Protein AF-A0A7D5GN56-F1 (afdb_monomer)

Mean predicted aligned error: 7.03 Å

Solvent-accessible surface area (backbone atoms only — not comparable to full-atom values): 4838 Å² total; per-residue (Å²): 91,47,34,39,41,39,30,26,45,92,86,42,79,78,44,76,50,79,46,74,52,60,82,77,44,66,59,73,44,74,63,88,76,86,64,80,52,62,32,40,38,40,40,40,34,67,100,53,63,68,52,74,47,81,41,79,47,69,70,96,63,65,43,29,42,38,40,36,42,49,90,88,50,77,46,82,41,84,36,88,102

pLDDT: mean 75.81, std 9.5, range [53.72, 89.19]

Secondary structure (DSSP, 8-state):
-EEEEEEEETTEEEEEEEEEPPTT-EEEEE----SS-EEEEEEEETTS-EEEEEEE--TTS-EEEEEEE-SS-EEEEEEE-

Radius of gyration: 12.4 Å; Cα contacts (8 Å, |Δi|>4): 176; chains: 1; bounding box: 29×23×31 Å

Organism: NCBI:txid2743090

Structure (mmCIF, N/CA/C/O backbone):
data_AF-A0A7D5GN56-F1
#
_entry.id   AF-A0A7D5GN56-F1
#
loop_
_atom_site.group_PDB
_atom_site.id
_atom_site.type_symbol
_atom_site.label_atom_id
_atom_site.label_alt_id
_atom_site.label_comp_id
_atom_site.label_asym_id
_atom_site.label_entity_id
_atom_site.label_seq_id
_atom_site.pdbx_PDB_ins_code
_atom_site.Cartn_x
_atom_site.Cartn_y
_atom_site.Cartn_z
_atom_site.occupancy
_atom_site.B_iso_or_equiv
_atom_site.auth_seq_id
_atom_site.auth_comp_id
_atom_site.auth_asym_id
_atom_site.auth_atom_id
_atom_site.pdbx_PDB_model_num
ATOM 1 N N . MET A 1 1 ? -13.485 3.506 6.422 1.00 73.81 1 MET A N 1
ATOM 2 C CA . MET A 1 1 ? -12.070 3.537 6.828 1.00 73.81 1 MET A CA 1
ATOM 3 C C . MET A 1 1 ? -11.308 4.048 5.622 1.00 73.81 1 MET A C 1
ATOM 5 O O . MET A 1 1 ? -11.428 3.452 4.555 1.00 73.81 1 MET A O 1
ATOM 9 N N . THR A 1 2 ? -10.677 5.213 5.743 1.00 81.88 2 THR A N 1
ATOM 10 C CA . THR A 1 2 ? -9.931 5.824 4.636 1.00 81.88 2 THR A CA 1
ATOM 11 C C . THR A 1 2 ? -8.502 5.308 4.669 1.00 81.88 2 THR A C 1
ATOM 13 O O . THR A 1 2 ? -7.863 5.347 5.718 1.00 81.88 2 THR A O 1
ATOM 16 N N . THR A 1 3 ? -8.010 4.821 3.538 1.00 80.88 3 THR A N 1
ATOM 17 C CA . THR A 1 3 ? -6.653 4.306 3.375 1.00 80.88 3 THR A CA 1
ATOM 18 C C . THR A 1 3 ? -5.924 5.143 2.342 1.00 80.88 3 THR A C 1
ATOM 20 O O . THR A 1 3 ? -6.437 5.363 1.243 1.00 80.88 3 THR A O 1
ATOM 23 N N . THR A 1 4 ? -4.708 5.550 2.679 1.00 84.88 4 THR A N 1
ATOM 24 C CA . THR A 1 4 ? -3.776 6.162 1.736 1.00 84.88 4 THR A CA 1
ATOM 25 C C . THR A 1 4 ? -2.671 5.169 1.433 1.00 84.88 4 THR A C 1
ATOM 27 O O . THR A 1 4 ? -2.076 4.602 2.348 1.00 84.88 4 THR A O 1
AT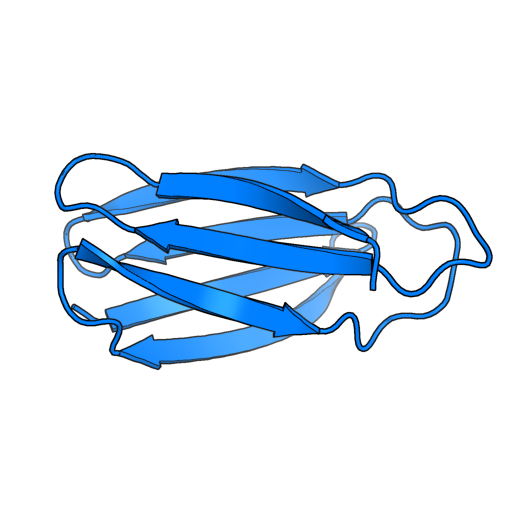OM 30 N N . VAL A 1 5 ? -2.412 4.958 0.148 1.00 81.94 5 VAL A N 1
ATOM 31 C CA . VAL A 1 5 ? -1.306 4.149 -0.348 1.00 81.94 5 VAL A CA 1
ATOM 32 C C . VAL A 1 5 ? -0.369 5.065 -1.108 1.00 81.94 5 VAL A C 1
ATOM 34 O O . VAL A 1 5 ? -0.733 5.625 -2.141 1.00 81.94 5 VAL A O 1
ATOM 37 N N . THR A 1 6 ? 0.843 5.204 -0.594 1.00 83.50 6 THR A N 1
ATOM 38 C CA . THR A 1 6 ? 1.913 5.973 -1.224 1.00 83.50 6 THR A CA 1
ATOM 39 C C . THR A 1 6 ? 3.000 5.010 -1.650 1.00 83.50 6 THR A C 1
ATOM 41 O O . THR A 1 6 ? 3.375 4.114 -0.896 1.00 83.50 6 THR A O 1
ATOM 44 N N . ARG A 1 7 ? 3.496 5.176 -2.870 1.00 78.81 7 ARG A N 1
ATOM 45 C CA . ARG A 1 7 ? 4.661 4.458 -3.364 1.00 78.81 7 ARG A CA 1
ATOM 46 C C . ARG A 1 7 ? 5.773 5.448 -3.655 1.00 78.81 7 ARG A C 1
ATOM 48 O O . ARG A 1 7 ? 5.571 6.370 -4.447 1.00 78.81 7 ARG A O 1
ATOM 55 N N . ASP A 1 8 ? 6.936 5.175 -3.087 1.00 81.56 8 ASP A N 1
ATOM 56 C CA . ASP A 1 8 ? 8.152 5.947 -3.289 1.00 81.56 8 ASP A CA 1
ATOM 57 C C . ASP A 1 8 ? 9.206 5.101 -4.021 1.00 81.56 8 ASP A C 1
ATOM 59 O O . ASP A 1 8 ? 9.335 3.903 -3.762 1.00 81.56 8 ASP A O 1
ATOM 63 N N . ALA A 1 9 ? 9.960 5.725 -4.925 1.00 78.12 9 ALA A N 1
ATOM 64 C CA . ALA A 1 9 ? 11.155 5.178 -5.560 1.00 78.12 9 ALA A CA 1
ATOM 65 C C . ALA A 1 9 ? 12.318 6.127 -5.255 1.00 78.12 9 ALA A C 1
ATOM 67 O O . ALA A 1 9 ? 12.238 7.318 -5.544 1.00 78.12 9 ALA A O 1
ATOM 68 N N . ASN A 1 10 ? 13.374 5.636 -4.600 1.00 75.88 10 ASN A N 1
ATOM 69 C CA . ASN A 1 10 ? 14.535 6.455 -4.218 1.00 75.88 10 ASN A CA 1
ATOM 70 C C . ASN A 1 10 ? 14.187 7.750 -3.439 1.00 75.88 10 ASN A C 1
ATOM 72 O O . ASN A 1 10 ? 14.884 8.758 -3.541 1.00 75.88 10 ASN A O 1
ATOM 76 N N . GLY A 1 11 ? 13.112 7.722 -2.643 1.00 76.94 11 GLY A N 1
ATOM 77 C CA . GLY A 1 11 ? 12.637 8.872 -1.863 1.00 76.94 11 GLY A CA 1
ATOM 78 C C . GLY A 1 11 ? 11.744 9.855 -2.628 1.00 76.94 11 GLY A C 1
ATOM 79 O O . GLY A 1 11 ? 11.341 10.863 -2.051 1.00 76.94 11 GLY A O 1
ATOM 80 N N . GLU A 1 12 ? 11.409 9.572 -3.889 1.00 79.25 12 GLU A N 1
ATOM 81 C CA . GLU A 1 12 ? 10.445 10.338 -4.679 1.00 79.25 12 GLU A CA 1
ATOM 82 C C . GLU A 1 12 ? 9.116 9.585 -4.793 1.00 79.25 12 GLU A C 1
ATOM 84 O O . GLU A 1 12 ? 9.081 8.407 -5.150 1.00 79.25 12 GLU A O 1
ATOM 89 N N . THR A 1 13 ? 8.004 10.267 -4.513 1.00 82.19 13 THR A N 1
ATOM 90 C CA . THR A 1 13 ? 6.672 9.678 -4.664 1.00 82.19 13 THR A CA 1
ATOM 91 C C . THR A 1 13 ? 6.320 9.518 -6.138 1.00 82.19 13 THR A C 1
ATOM 93 O O . THR A 1 13 ? 6.110 10.491 -6.858 1.00 82.19 13 THR A O 1
ATOM 96 N N . VAL A 1 14 ? 6.184 8.267 -6.563 1.00 77.69 14 VAL A N 1
ATOM 97 C CA . VAL A 1 14 ? 5.867 7.876 -7.945 1.00 77.69 14 VAL A CA 1
ATOM 98 C C . VAL A 1 14 ? 4.395 7.504 -8.129 1.00 77.69 14 VAL A C 1
ATOM 100 O O . VAL A 1 14 ? 3.885 7.495 -9.248 1.00 77.69 14 VAL A O 1
ATOM 103 N N . PHE A 1 15 ? 3.687 7.197 -7.038 1.00 79.62 15 PHE A N 1
ATOM 104 C CA . PHE A 1 15 ? 2.251 6.921 -7.045 1.00 79.62 15 PHE A CA 1
ATOM 105 C C . PHE A 1 15 ? 1.631 7.242 -5.682 1.00 79.62 15 PHE A C 1
ATOM 107 O O . PHE A 1 15 ? 2.190 6.899 -4.643 1.00 79.62 15 PHE A O 1
ATOM 114 N N . SER A 1 16 ? 0.450 7.855 -5.683 1.00 83.25 16 SER A N 1
ATOM 115 C CA . SER A 1 16 ? -0.358 8.052 -4.480 1.00 83.25 16 SER A CA 1
ATOM 116 C C . SER A 1 16 ? -1.825 7.813 -4.808 1.00 83.25 16 SER A C 1
ATOM 118 O O . SER A 1 16 ? -2.328 8.314 -5.814 1.00 83.25 16 SER A O 1
ATOM 120 N N . ASP A 1 17 ? -2.494 7.032 -3.968 1.00 83.00 17 ASP A N 1
ATOM 121 C CA . ASP A 1 17 ? -3.913 6.722 -4.079 1.00 83.00 17 ASP A CA 1
ATOM 122 C C . ASP A 1 17 ? -4.572 6.788 -2.704 1.00 83.00 17 ASP A C 1
ATOM 124 O O . ASP A 1 17 ? -4.099 6.190 -1.735 1.00 83.00 17 ASP A O 1
ATOM 128 N N . THR A 1 18 ? -5.686 7.507 -2.622 1.00 86.06 18 THR A N 1
ATOM 129 C CA . THR A 1 18 ? -6.529 7.551 -1.428 1.00 86.06 18 THR A CA 1
ATOM 130 C C . THR A 1 18 ? -7.850 6.883 -1.755 1.00 86.06 18 THR A C 1
ATOM 132 O O . THR A 1 18 ? -8.576 7.322 -2.647 1.00 86.06 18 THR A O 1
ATOM 135 N N . ARG A 1 19 ? -8.202 5.844 -0.996 1.00 82.94 19 ARG A N 1
ATOM 136 C CA . ARG A 1 19 ? -9.438 5.086 -1.202 1.00 82.94 19 ARG A CA 1
ATOM 137 C C . ARG A 1 19 ? -10.103 4.707 0.111 1.00 82.94 19 ARG A C 1
ATOM 139 O O . ARG A 1 19 ? -9.456 4.550 1.141 1.00 82.94 19 ARG A O 1
ATOM 146 N N . THR A 1 20 ? -11.414 4.507 0.064 1.00 84.00 20 THR A N 1
ATOM 147 C CA . THR A 1 20 ? -12.149 3.903 1.180 1.00 84.00 20 THR A CA 1
ATOM 148 C C . THR A 1 20 ? -12.200 2.396 0.966 1.00 84.00 20 THR A C 1
ATOM 150 O O . THR A 1 20 ? -12.816 1.949 0.002 1.00 84.00 20 THR A O 1
ATOM 153 N N . ILE A 1 21 ? -11.566 1.623 1.850 1.00 75.88 21 ILE A N 1
ATOM 154 C CA . ILE A 1 21 ? -11.692 0.160 1.868 1.00 75.88 21 ILE A CA 1
ATOM 155 C C . ILE A 1 21 ? -12.642 -0.213 3.015 1.00 75.88 21 ILE A C 1
ATOM 157 O O . ILE A 1 21 ? -12.443 0.255 4.144 1.00 75.88 21 ILE A O 1
ATOM 161 N N . PRO A 1 22 ? -13.699 -1.002 2.764 1.00 77.69 22 PRO A N 1
ATOM 162 C CA . PRO A 1 22 ? -14.506 -1.573 3.835 1.00 77.69 22 PRO A CA 1
ATOM 163 C C . PRO A 1 22 ? -13.661 -2.470 4.750 1.00 77.69 22 PRO A C 1
ATOM 165 O O . PRO A 1 22 ? -12.656 -3.040 4.330 1.00 77.69 22 PRO A O 1
ATOM 168 N N . ALA A 1 23 ? -14.058 -2.590 6.0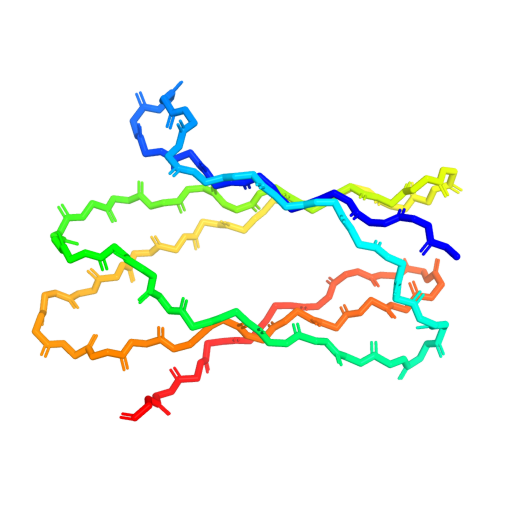18 1.00 71.31 23 ALA A N 1
ATOM 169 C CA . ALA A 1 23 ? -13.379 -3.502 6.935 1.00 71.31 23 ALA A CA 1
ATOM 170 C C . ALA A 1 23 ? -13.455 -4.943 6.402 1.00 71.31 23 ALA A C 1
ATOM 172 O O . ALA A 1 23 ? -14.486 -5.342 5.865 1.00 71.31 23 ALA A O 1
ATOM 173 N N . ASP A 1 24 ? -12.365 -5.695 6.567 1.00 72.12 24 ASP A N 1
ATOM 174 C CA . ASP A 1 24 ? -12.211 -7.092 6.136 1.00 72.12 24 ASP A CA 1
ATOM 175 C C . ASP A 1 24 ? -12.160 -7.320 4.613 1.00 72.12 24 ASP A C 1
ATOM 177 O O . ASP A 1 24 ? -12.005 -8.463 4.170 1.00 72.12 24 ASP A O 1
ATOM 181 N N . GLU A 1 25 ? -12.196 -6.253 3.810 1.00 78.31 25 GLU A N 1
ATOM 182 C CA . GLU A 1 25 ? -11.979 -6.316 2.367 1.00 78.31 25 GLU A CA 1
ATOM 183 C C . GLU A 1 25 ? -10.503 -6.111 1.988 1.00 78.31 25 GLU A C 1
ATOM 185 O O . GLU A 1 25 ? -9.685 -5.541 2.714 1.00 78.31 25 GLU A O 1
ATOM 190 N N . SER A 1 26 ? -10.144 -6.609 0.809 1.00 77.62 26 SER A N 1
ATOM 191 C CA . SER A 1 26 ? -8.830 -6.420 0.199 1.00 77.62 26 SER A CA 1
ATOM 192 C C . SER A 1 26 ? -8.978 -5.591 -1.056 1.00 77.62 26 SER A C 1
ATOM 194 O O . SER A 1 26 ? -9.986 -5.716 -1.753 1.00 77.62 26 SER A O 1
ATOM 196 N N . ALA A 1 27 ? -7.946 -4.841 -1.423 1.00 80.00 27 ALA A N 1
ATOM 197 C CA . ALA A 1 27 ? -7.935 -4.275 -2.756 1.00 80.00 27 ALA A CA 1
ATOM 198 C C . ALA A 1 27 ? -6.538 -4.250 -3.371 1.00 80.00 27 ALA A C 1
ATOM 200 O O . ALA A 1 27 ? -5.530 -3.980 -2.714 1.00 80.00 27 ALA A O 1
ATOM 201 N N . SER A 1 28 ? -6.508 -4.566 -4.660 1.00 74.94 28 SER A N 1
ATOM 202 C CA . SER A 1 28 ? -5.294 -4.873 -5.403 1.00 74.94 28 SER A CA 1
ATOM 203 C C . SER A 1 28 ? -4.859 -3.689 -6.255 1.00 74.94 28 SER A C 1
ATOM 205 O O . SER A 1 28 ? -5.682 -2.973 -6.822 1.00 74.94 28 SER A O 1
ATOM 207 N N . TYR A 1 29 ? -3.550 -3.516 -6.370 1.00 74.31 29 TYR A N 1
ATOM 208 C CA . TYR A 1 29 ? -2.908 -2.515 -7.204 1.00 74.31 29 TYR A CA 1
ATOM 209 C C . TYR A 1 29 ? -2.133 -3.218 -8.307 1.00 74.31 29 TYR A C 1
ATOM 211 O O . TYR A 1 29 ? -1.272 -4.061 -8.045 1.00 74.31 29 TYR A O 1
ATOM 219 N N . ARG A 1 30 ? -2.432 -2.872 -9.557 1.00 66.25 30 ARG A N 1
ATOM 220 C CA . ARG A 1 30 ? -1.659 -3.348 -10.704 1.00 66.25 30 ARG A CA 1
ATOM 221 C C . ARG A 1 30 ? -0.459 -2.430 -10.892 1.00 66.25 30 ARG A C 1
ATOM 223 O O . ARG A 1 30 ? -0.661 -1.222 -10.901 1.00 66.25 30 ARG A O 1
ATOM 230 N N . ASN A 1 31 ? 0.751 -2.979 -11.034 1.00 64.94 31 ASN A N 1
ATOM 231 C CA . ASN A 1 31 ? 1.964 -2.180 -11.238 1.00 64.94 31 ASN A CA 1
ATOM 232 C C . ASN A 1 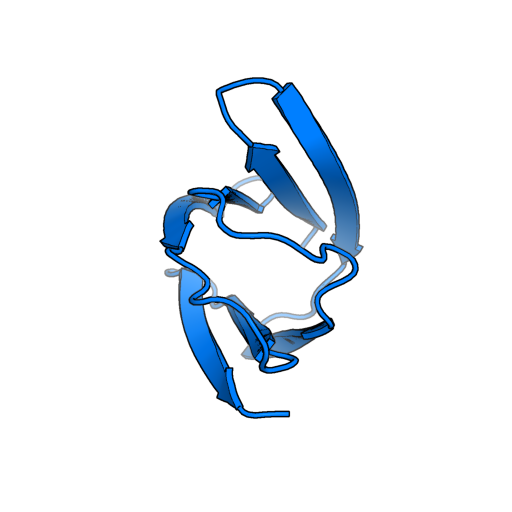31 ? 1.814 -1.209 -12.415 1.00 64.94 31 ASN A C 1
ATOM 234 O O . ASN A 1 31 ? 1.723 -1.677 -13.550 1.00 64.94 31 ASN A O 1
ATOM 238 N N . PRO A 1 32 ? 1.861 0.115 -12.184 1.00 53.72 32 PRO A N 1
ATOM 239 C CA . PRO A 1 32 ? 2.031 1.072 -13.267 1.00 53.72 32 PRO A CA 1
ATOM 240 C C . PRO A 1 32 ? 3.513 1.302 -13.606 1.00 53.72 32 PRO A C 1
ATOM 242 O O . PRO A 1 32 ? 3.797 2.011 -14.564 1.00 53.72 32 PRO A O 1
ATOM 245 N N . ILE A 1 33 ? 4.451 0.737 -12.831 1.00 54.41 33 ILE A N 1
ATOM 246 C CA . ILE A 1 33 ? 5.880 1.044 -12.943 1.00 54.41 33 ILE A CA 1
ATOM 247 C C . ILE A 1 33 ? 6.621 -0.093 -13.636 1.00 54.41 33 ILE A C 1
ATOM 249 O O . ILE A 1 33 ? 6.494 -1.260 -13.262 1.00 54.41 33 ILE A O 1
ATOM 253 N N . THR A 1 34 ? 7.384 0.284 -14.654 1.00 55.09 34 THR A N 1
ATOM 254 C CA . THR A 1 34 ? 8.306 -0.558 -15.410 1.00 55.09 34 THR A CA 1
ATOM 255 C C . THR A 1 34 ? 9.735 -0.165 -15.032 1.00 55.09 34 THR A C 1
ATOM 257 O O . THR A 1 34 ? 10.110 0.978 -15.289 1.00 55.09 34 THR A O 1
ATOM 260 N N . GLY A 1 35 ? 10.515 -1.075 -14.444 1.00 55.97 35 GLY A N 1
ATOM 261 C CA . GLY A 1 35 ? 11.946 -0.873 -14.173 1.00 55.97 35 GLY A CA 1
ATOM 262 C C . GLY A 1 35 ? 12.448 -1.561 -12.898 1.00 55.97 35 GLY A C 1
ATOM 263 O O . GLY A 1 35 ? 11.660 -1.831 -11.989 1.00 55.97 35 GLY A O 1
ATOM 264 N N . GLU A 1 36 ? 13.759 -1.822 -12.851 1.00 60.69 36 GLU A N 1
ATOM 265 C CA . GLU A 1 36 ? 14.494 -2.321 -11.677 1.00 60.69 36 GLU A CA 1
ATOM 266 C C . GLU A 1 36 ? 14.725 -1.183 -10.680 1.00 60.69 36 GLU A C 1
ATOM 268 O O . GLU A 1 36 ? 15.771 -0.535 -10.674 1.00 60.69 36 GLU A O 1
ATOM 273 N N . GLU A 1 37 ? 13.738 -0.910 -9.835 1.00 67.12 37 GLU A N 1
ATOM 274 C CA . GLU A 1 37 ? 13.916 0.001 -8.707 1.00 67.12 37 GLU A CA 1
ATOM 275 C C . GLU A 1 37 ? 13.364 -0.620 -7.424 1.00 67.12 37 GLU A C 1
ATOM 277 O O . GLU A 1 37 ? 12.407 -1.400 -7.438 1.00 67.12 37 GLU A O 1
ATOM 282 N N . LEU A 1 38 ? 13.985 -0.273 -6.294 1.00 70.62 38 LEU A N 1
ATOM 283 C CA . LEU A 1 38 ? 13.428 -0.578 -4.984 1.00 70.62 38 LEU A CA 1
ATOM 284 C C . LEU A 1 38 ? 12.264 0.381 -4.729 1.00 70.62 38 LEU A C 1
ATOM 286 O O . LEU A 1 38 ? 12.447 1.601 -4.705 1.00 70.62 38 LEU A O 1
ATOM 290 N N . PHE A 1 39 ? 11.082 -0.176 -4.490 1.00 76.12 39 PHE A N 1
ATOM 291 C CA . PHE A 1 39 ? 9.900 0.602 -4.150 1.00 76.12 39 PHE A CA 1
ATOM 292 C C . PHE A 1 39 ? 9.572 0.461 -2.670 1.00 76.12 39 PHE A C 1
ATOM 294 O O . PHE A 1 39 ? 9.517 -0.647 -2.135 1.00 76.12 39 PHE A O 1
ATOM 301 N N . LEU A 1 40 ? 9.270 1.583 -2.028 1.00 82.88 40 LEU A N 1
ATOM 302 C CA . LEU A 1 40 ? 8.670 1.610 -0.700 1.00 82.88 40 LEU A CA 1
ATOM 303 C C . LEU A 1 40 ? 7.175 1.841 -0.855 1.00 82.88 40 LEU A C 1
ATOM 305 O O . LEU A 1 40 ? 6.758 2.813 -1.479 1.00 82.88 40 LEU A O 1
ATOM 309 N N . ILE A 1 41 ? 6.357 0.951 -0.304 1.00 81.88 41 ILE A N 1
ATOM 310 C CA . ILE A 1 41 ? 4.904 1.106 -0.267 1.00 81.88 41 ILE A CA 1
ATOM 311 C C . ILE A 1 41 ? 4.506 1.419 1.166 1.00 81.88 41 ILE A C 1
ATOM 313 O O . ILE A 1 41 ? 4.611 0.567 2.043 1.00 81.88 41 ILE A O 1
ATOM 317 N N . ARG A 1 42 ? 4.012 2.630 1.390 1.00 87.62 42 ARG A N 1
ATOM 318 C CA . ARG A 1 42 ? 3.471 3.075 2.671 1.00 87.62 42 ARG A CA 1
ATOM 319 C C . ARG A 1 42 ? 1.958 3.002 2.620 1.00 87.62 42 ARG A C 1
ATOM 321 O O . ARG A 1 42 ? 1.340 3.542 1.701 1.00 87.62 42 ARG A O 1
ATOM 328 N N . VAL A 1 43 ? 1.368 2.335 3.600 1.00 85.88 43 VAL A N 1
ATOM 329 C CA . VAL A 1 43 ? -0.081 2.220 3.750 1.00 85.88 43 VAL A CA 1
ATOM 330 C C . VAL A 1 43 ? -0.451 2.788 5.104 1.00 85.88 43 VAL A C 1
ATOM 332 O O . VAL A 1 43 ? -0.057 2.248 6.133 1.00 85.88 43 VAL A O 1
ATOM 335 N N . SER A 1 44 ? -1.231 3.860 5.095 1.00 87.75 44 SER A N 1
ATOM 336 C CA . SER A 1 44 ? -1.714 4.507 6.313 1.00 87.75 44 SER A CA 1
ATOM 337 C C . SER A 1 44 ? -3.228 4.431 6.352 1.00 87.75 44 SER A C 1
ATOM 339 O O . SER A 1 44 ? -3.899 4.706 5.349 1.00 87.75 44 SER A O 1
ATOM 341 N N . VAL A 1 45 ? -3.775 4.084 7.513 1.00 86.56 45 VAL A N 1
ATOM 342 C CA . VAL A 1 45 ? -5.217 4.064 7.722 1.00 86.56 45 VAL A CA 1
ATOM 343 C C . VAL A 1 45 ? -5.644 5.153 8.692 1.00 86.56 45 VAL A C 1
ATOM 345 O O . VAL A 1 45 ? -5.058 5.326 9.756 1.00 86.56 45 VAL A O 1
ATOM 348 N N . GLU A 1 46 ? -6.689 5.894 8.330 1.00 86.62 46 GLU A N 1
ATOM 349 C CA . GLU A 1 46 ? -7.239 6.957 9.166 1.00 86.62 46 GLU A CA 1
ATOM 350 C C . GLU A 1 46 ? -7.643 6.421 10.548 1.00 86.62 46 GLU A C 1
ATOM 352 O O . GLU A 1 46 ? -8.500 5.541 10.659 1.00 86.62 46 GLU A O 1
ATOM 357 N N . ASN A 1 47 ? -7.030 6.978 11.600 1.00 83.81 47 ASN A N 1
ATOM 358 C CA . ASN A 1 47 ? -7.174 6.533 12.993 1.00 83.81 47 ASN A CA 1
ATOM 359 C C . ASN A 1 47 ? -6.840 5.042 13.216 1.00 83.81 47 ASN A C 1
ATOM 361 O O . ASN A 1 47 ? -7.389 4.419 14.125 1.00 83.81 47 ASN A O 1
ATOM 365 N N . GLY A 1 48 ? -5.972 4.463 12.384 1.00 83.00 48 GLY A N 1
ATOM 366 C CA . GLY A 1 48 ? -5.606 3.050 12.411 1.00 83.00 48 GLY A CA 1
ATOM 367 C C . GLY A 1 48 ? -4.097 2.819 12.282 1.00 83.00 48 GLY A C 1
ATOM 368 O O . GLY A 1 48 ? -3.309 3.734 12.534 1.00 83.00 48 GLY A O 1
ATOM 369 N N . PRO A 1 49 ? -3.683 1.592 11.923 1.00 85.81 49 PRO A N 1
ATOM 370 C CA . PRO A 1 49 ? -2.276 1.268 11.726 1.00 85.81 49 PRO A CA 1
ATOM 371 C C . PRO A 1 49 ? -1.691 1.972 10.492 1.00 85.81 49 PRO A C 1
ATOM 373 O O . PRO A 1 49 ? -2.386 2.249 9.510 1.00 85.81 49 PRO A O 1
ATOM 37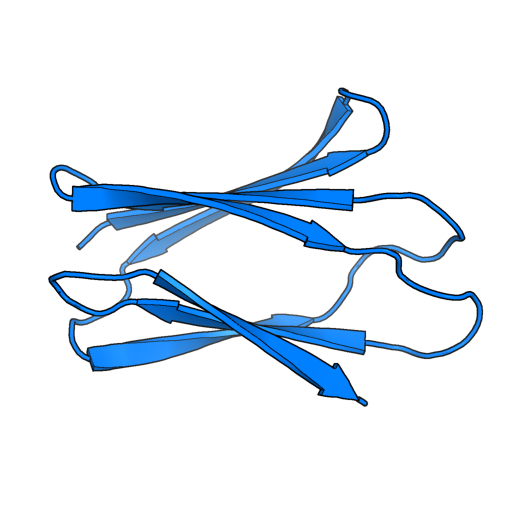6 N N . GLU A 1 50 ? -0.386 2.222 10.549 1.00 89.19 50 GLU A N 1
ATOM 377 C CA . GLU A 1 50 ? 0.458 2.565 9.405 1.00 89.19 50 GLU A CA 1
ATOM 378 C C . GLU A 1 50 ? 1.548 1.500 9.290 1.00 89.19 50 GLU A C 1
ATOM 380 O O . GLU A 1 50 ? 2.134 1.115 10.303 1.00 89.19 50 GLU A O 1
ATOM 385 N N . ASP A 1 51 ? 1.807 1.027 8.071 1.00 88.94 51 ASP A N 1
ATOM 386 C CA . ASP A 1 51 ? 2.864 0.057 7.801 1.00 88.94 51 ASP A CA 1
ATOM 387 C C . ASP A 1 51 ? 3.566 0.353 6.469 1.00 88.94 51 ASP A C 1
ATOM 389 O O . ASP A 1 51 ? 3.007 0.992 5.569 1.00 88.94 51 ASP A O 1
ATOM 393 N N . THR A 1 52 ? 4.817 -0.085 6.356 1.00 87.50 52 THR A N 1
ATOM 394 C CA . THR A 1 52 ? 5.664 0.130 5.180 1.00 87.50 52 THR A CA 1
ATOM 395 C C . THR A 1 52 ? 6.225 -1.193 4.681 1.00 87.50 52 THR A C 1
ATOM 397 O O . THR A 1 52 ? 6.852 -1.939 5.427 1.00 87.50 52 THR A O 1
ATOM 400 N N . TYR A 1 53 ? 6.038 -1.460 3.392 1.00 81.69 53 TYR A N 1
ATOM 401 C CA . TYR A 1 53 ? 6.525 -2.655 2.721 1.00 81.69 53 TYR A CA 1
ATOM 402 C C . TYR A 1 53 ? 7.562 -2.294 1.661 1.00 81.69 53 TYR A C 1
ATOM 404 O O . TYR A 1 53 ? 7.272 -1.538 0.730 1.00 81.69 53 TYR A O 1
ATOM 412 N N . GLU A 1 54 ? 8.761 -2.859 1.788 1.00 81.56 54 GLU A N 1
ATOM 413 C CA . GLU A 1 54 ? 9.793 -2.762 0.758 1.00 81.56 54 GLU A CA 1
ATOM 414 C C . GLU A 1 54 ? 9.557 -3.833 -0.305 1.00 81.56 54 GLU A C 1
ATOM 416 O O . GLU A 1 54 ? 9.402 -5.021 -0.004 1.00 81.56 54 GLU A O 1
ATOM 421 N N . CYS A 1 55 ? 9.527 -3.416 -1.565 1.00 74.44 55 CYS A N 1
ATOM 422 C CA . CYS A 1 55 ? 9.332 -4.302 -2.693 1.00 74.44 55 CYS A CA 1
ATOM 423 C C . CYS A 1 55 ? 10.465 -4.125 -3.698 1.00 74.44 55 CYS A C 1
ATOM 425 O O . CYS A 1 55 ? 10.592 -3.079 -4.332 1.00 74.44 55 CYS A O 1
ATOM 427 N N . ASP A 1 56 ? 11.245 -5.188 -3.864 1.00 71.62 56 ASP A N 1
ATOM 428 C CA . ASP A 1 56 ? 12.154 -5.353 -4.990 1.00 71.62 56 ASP A CA 1
ATOM 429 C C . ASP A 1 56 ? 11.386 -6.032 -6.138 1.00 71.62 56 ASP A C 1
AT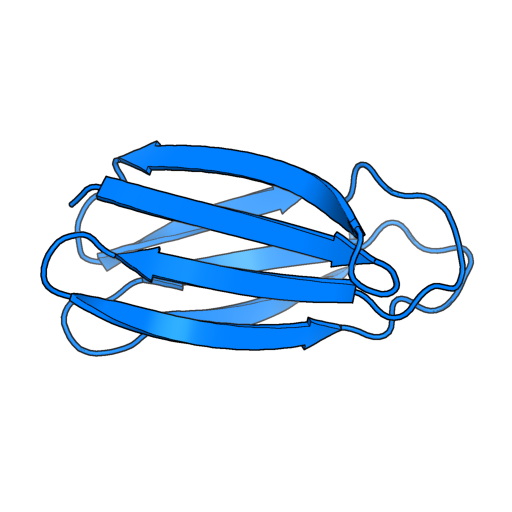OM 431 O O . ASP A 1 56 ? 10.921 -7.184 -6.029 1.00 71.62 56 ASP A O 1
ATOM 435 N N . LEU A 1 57 ? 11.144 -5.273 -7.207 1.00 67.25 57 LEU A N 1
ATOM 436 C CA . LEU A 1 57 ? 10.457 -5.749 -8.399 1.00 67.25 57 LEU A CA 1
ATOM 437 C C . LEU A 1 57 ? 11.515 -6.130 -9.455 1.00 67.25 57 LEU A C 1
ATOM 439 O O . LEU A 1 57 ? 12.004 -5.248 -10.151 1.00 67.25 57 LEU A O 1
ATOM 443 N N . PRO A 1 58 ? 11.856 -7.428 -9.609 1.00 56.72 58 PRO A N 1
ATOM 444 C CA . PRO A 1 58 ? 12.776 -7.896 -10.628 1.00 56.72 58 PRO A CA 1
ATOM 445 C C . PRO A 1 58 ? 12.211 -7.600 -12.013 1.00 56.72 58 PRO A C 1
ATOM 447 O O . PRO A 1 58 ? 11.008 -7.775 -12.261 1.00 56.72 58 PRO A O 1
ATOM 450 N N . ASP A 1 59 ? 13.112 -7.194 -12.898 1.00 55.72 59 ASP A N 1
ATOM 451 C CA . ASP A 1 59 ? 12.802 -6.771 -14.250 1.00 55.72 59 ASP A CA 1
ATOM 452 C C . ASP A 1 59 ? 12.000 -7.834 -15.018 1.00 55.72 59 ASP A C 1
ATOM 454 O O . ASP A 1 59 ? 12.194 -9.044 -14.873 1.00 55.72 59 ASP A O 1
ATOM 458 N N . SER A 1 60 ? 11.120 -7.361 -15.900 1.00 54.88 60 SER A N 1
ATOM 459 C CA . SER A 1 60 ? 10.435 -8.126 -16.960 1.00 54.88 60 SER A CA 1
ATOM 460 C C . SER A 1 60 ? 9.076 -8.792 -16.674 1.00 54.88 60 SER A C 1
ATOM 462 O O . SER A 1 60 ? 8.376 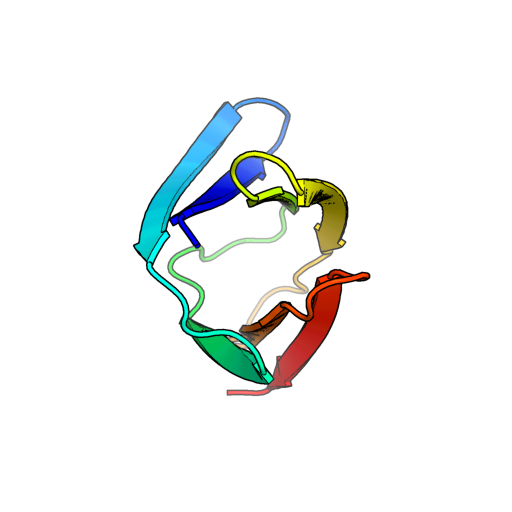-9.115 -17.631 1.00 54.88 60 SER A O 1
ATOM 464 N N . ASN A 1 61 ? 8.608 -8.924 -15.429 1.00 57.09 61 ASN A N 1
ATOM 465 C CA . ASN A 1 61 ? 7.267 -9.478 -15.160 1.00 57.09 61 ASN A CA 1
ATOM 466 C C . ASN A 1 61 ? 6.317 -8.422 -14.580 1.00 57.09 61 ASN A C 1
ATOM 468 O O . ASN A 1 61 ? 6.653 -7.700 -13.642 1.00 57.09 61 ASN A O 1
ATOM 472 N N . ALA A 1 62 ? 5.091 -8.350 -15.104 1.00 58.88 62 ALA A N 1
ATOM 473 C CA . ALA A 1 62 ? 4.039 -7.564 -14.473 1.00 58.88 62 ALA A CA 1
ATOM 474 C C . ALA A 1 62 ? 3.697 -8.207 -13.118 1.00 58.88 62 ALA A C 1
ATOM 476 O O . ALA A 1 62 ? 3.215 -9.338 -13.062 1.00 58.88 62 ALA A O 1
ATOM 477 N N . TYR A 1 63 ? 3.925 -7.492 -12.019 1.00 67.12 63 TYR A N 1
ATOM 478 C CA . TYR A 1 63 ? 3.523 -7.928 -10.681 1.00 67.12 63 TYR A CA 1
ATOM 479 C C . TYR A 1 63 ? 2.385 -7.050 -10.156 1.00 67.12 63 TYR A C 1
ATOM 481 O O . TYR A 1 63 ? 2.381 -5.830 -10.317 1.00 67.12 63 TYR A O 1
ATOM 489 N N . GLY A 1 64 ? 1.400 -7.672 -9.523 1.00 67.94 64 GLY A N 1
ATOM 490 C CA . GLY A 1 64 ? 0.395 -6.988 -8.725 1.00 67.94 64 GLY A CA 1
ATOM 491 C C . GLY A 1 64 ? 0.822 -6.931 -7.263 1.00 67.94 64 GLY A C 1
ATOM 492 O O . GLY A 1 64 ? 1.537 -7.806 -6.770 1.00 67.94 64 GLY A O 1
ATOM 493 N N . LEU A 1 65 ? 0.337 -5.923 -6.550 1.00 74.94 65 LEU A N 1
ATOM 494 C CA . LEU A 1 65 ? 0.384 -5.871 -5.097 1.00 74.94 65 LEU A CA 1
ATOM 495 C C . LEU A 1 65 ? -1.038 -6.032 -4.564 1.00 74.94 65 LEU A C 1
ATOM 497 O O . LEU A 1 65 ? -1.915 -5.227 -4.876 1.00 74.94 65 LEU A O 1
ATOM 501 N N . SER A 1 66 ? -1.265 -7.053 -3.749 1.00 77.94 66 SER A N 1
ATOM 502 C CA . SER A 1 66 ? -2.475 -7.163 -2.946 1.00 77.94 66 SER A CA 1
ATOM 503 C C . SER A 1 66 ? -2.203 -6.583 -1.568 1.00 77.94 66 SER A C 1
ATOM 505 O O . SER A 1 66 ? -1.248 -6.985 -0.901 1.00 77.94 66 SER A O 1
ATOM 507 N N . ILE A 1 67 ? -3.039 -5.632 -1.161 1.00 77.69 67 ILE A N 1
ATOM 508 C CA . ILE A 1 67 ? -3.042 -5.099 0.197 1.00 77.69 67 ILE A CA 1
ATOM 509 C C . ILE A 1 67 ? -4.370 -5.506 0.818 1.00 77.69 67 ILE A C 1
ATOM 511 O O . ILE A 1 67 ? -5.443 -5.194 0.281 1.00 77.69 67 ILE A O 1
ATOM 515 N N . ARG A 1 68 ? -4.296 -6.188 1.958 1.00 81.62 68 ARG A N 1
ATOM 516 C CA . ARG A 1 68 ? -5.455 -6.465 2.800 1.00 81.62 68 ARG A CA 1
ATOM 517 C C . ARG A 1 68 ? -5.339 -5.653 4.075 1.00 81.62 68 ARG A C 1
ATOM 519 O O . ARG A 1 68 ? -4.286 -5.615 4.701 1.00 81.62 68 ARG A O 1
ATOM 526 N N . ILE A 1 69 ? -6.430 -4.992 4.440 1.00 78.00 69 ILE A N 1
ATOM 527 C CA . ILE A 1 69 ? -6.478 -4.150 5.630 1.00 78.00 69 ILE A CA 1
ATOM 528 C C . ILE A 1 69 ? -7.534 -4.726 6.555 1.00 78.00 69 ILE A C 1
ATOM 530 O O . ILE A 1 69 ? -8.701 -4.860 6.191 1.00 78.00 69 ILE A O 1
ATOM 534 N N . THR A 1 70 ? -7.102 -5.086 7.753 1.00 77.25 70 THR A N 1
ATOM 535 C CA . THR A 1 70 ? -7.984 -5.479 8.850 1.00 77.25 70 THR A CA 1
ATOM 536 C C . THR A 1 70 ? -8.071 -4.329 9.851 1.00 77.25 70 THR A C 1
ATOM 538 O O . THR A 1 70 ? -7.408 -3.302 9.695 1.00 77.25 70 THR A O 1
ATOM 541 N N . ARG A 1 71 ? -8.892 -4.472 10.898 1.00 71.94 71 ARG A N 1
ATOM 542 C CA . ARG A 1 71 ? -8.933 -3.467 11.974 1.00 71.94 71 ARG A CA 1
ATOM 543 C C . ARG A 1 71 ? -7.591 -3.297 12.684 1.00 71.94 71 ARG A C 1
ATOM 545 O O . ARG A 1 71 ? -7.279 -2.183 13.090 1.00 71.94 71 ARG A O 1
ATOM 552 N N . ASP A 1 72 ? -6.829 -4.381 12.806 1.00 78.75 72 ASP A N 1
ATOM 553 C CA . ASP A 1 72 ? -5.670 -4.442 13.698 1.00 78.75 72 ASP A CA 1
ATOM 554 C C . ASP A 1 72 ? -4.333 -4.544 12.947 1.00 78.75 72 ASP A C 1
ATOM 556 O O . ASP A 1 72 ? -3.279 -4.331 13.541 1.00 78.75 72 ASP A O 1
ATOM 560 N N . ALA A 1 73 ? -4.356 -4.862 11.649 1.00 81.19 73 ALA A N 1
ATOM 561 C CA . ALA A 1 73 ? -3.155 -5.121 10.859 1.00 81.19 73 ALA A CA 1
ATOM 562 C C . ALA A 1 73 ? -3.320 -4.793 9.368 1.00 81.19 73 ALA A C 1
ATOM 564 O O . ALA A 1 73 ? -4.425 -4.849 8.814 1.00 81.19 73 ALA A O 1
ATOM 565 N N . ILE A 1 74 ? -2.186 -4.527 8.717 1.00 83.25 74 ILE A N 1
ATOM 566 C CA . ILE A 1 74 ? -2.044 -4.402 7.265 1.00 83.25 74 ILE A CA 1
ATOM 567 C C . ILE A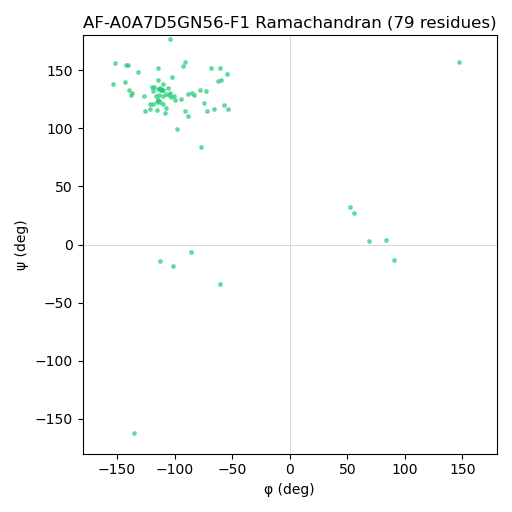 1 74 ? -1.242 -5.614 6.779 1.00 83.25 74 ILE A C 1
ATOM 569 O O . ILE A 1 74 ? -0.174 -5.908 7.302 1.00 83.25 74 ILE A O 1
ATOM 573 N N . GLU A 1 75 ? -1.766 -6.335 5.789 1.00 85.88 75 GLU A N 1
ATOM 574 C CA . GLU A 1 75 ? -1.115 -7.506 5.200 1.00 85.88 75 GLU A CA 1
ATOM 575 C C . GLU A 1 75 ? -0.746 -7.230 3.738 1.00 85.88 75 GLU A C 1
ATOM 577 O O . GLU A 1 75 ? -1.564 -6.743 2.947 1.00 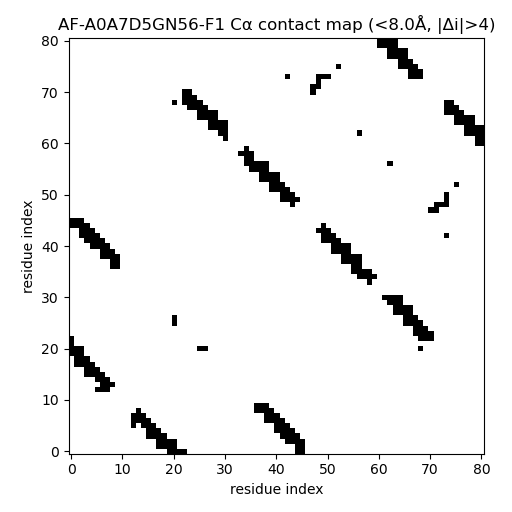85.88 75 GLU A O 1
ATOM 582 N N . PHE A 1 76 ? 0.483 -7.594 3.369 1.00 81.94 76 PHE A N 1
ATOM 583 C CA . PHE A 1 76 ? 1.029 -7.421 2.025 1.00 81.94 76 PHE A CA 1
ATOM 584 C C . PHE A 1 76 ? 1.203 -8.773 1.337 1.00 81.94 76 PHE A C 1
ATOM 586 O O . PHE A 1 76 ? 1.788 -9.700 1.898 1.00 81.94 76 PHE A O 1
ATOM 593 N N . GLN A 1 77 ? 0.750 -8.879 0.089 1.00 80.88 77 GLN A N 1
ATOM 594 C CA . GLN A 1 77 ? 0.995 -10.056 -0.736 1.00 80.88 77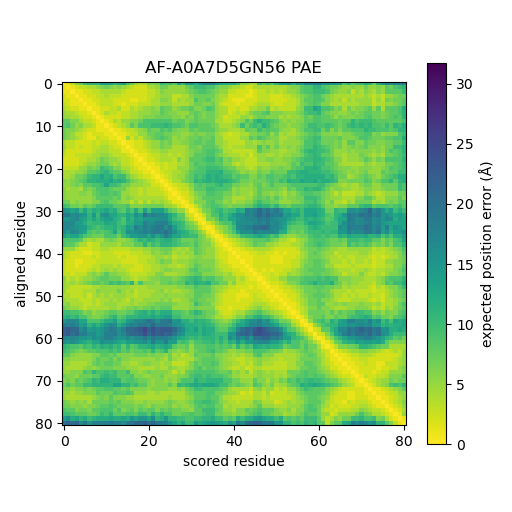 GLN A CA 1
ATOM 595 C C . GLN A 1 77 ? 1.350 -9.659 -2.167 1.00 80.88 77 GLN A C 1
ATOM 597 O O . GLN A 1 77 ? 0.625 -8.928 -2.843 1.00 80.88 77 GLN A O 1
ATOM 602 N N . ARG A 1 78 ? 2.459 -10.206 -2.662 1.00 75.12 78 ARG A N 1
ATOM 603 C CA . ARG A 1 78 ? 2.849 -10.089 -4.065 1.00 75.12 78 ARG A CA 1
ATOM 604 C C . ARG A 1 78 ? 2.036 -11.055 -4.922 1.00 75.12 78 ARG A C 1
ATOM 606 O O . ARG A 1 78 ? 1.923 -12.235 -4.595 1.00 75.12 78 ARG A O 1
ATOM 613 N N . MET A 1 79 ? 1.510 -10.563 -6.037 1.00 72.06 79 MET A N 1
ATOM 614 C CA . MET A 1 79 ? 0.791 -11.364 -7.024 1.00 72.06 79 MET A CA 1
ATOM 615 C C . MET A 1 79 ? 1.587 -11.400 -8.329 1.00 72.06 79 MET A C 1
ATOM 617 O O . MET A 1 79 ? 1.990 -10.358 -8.843 1.00 72.06 79 MET A O 1
ATOM 621 N N . ALA A 1 80 ? 1.825 -12.594 -8.870 1.00 66.56 80 ALA A N 1
ATOM 622 C CA . ALA A 1 80 ? 2.226 -12.725 -10.268 1.00 66.56 80 ALA A CA 1
ATOM 623 C C . ALA A 1 80 ? 0.997 -12.427 -11.142 1.00 66.56 80 ALA A C 1
ATOM 625 O O . ALA A 1 80 ? -0.089 -12.924 -10.830 1.00 66.56 80 ALA A O 1
ATOM 626 N N . THR A 1 81 ? 1.153 -11.581 -12.163 1.00 59.62 81 THR A N 1
ATOM 627 C CA . THR A 1 81 ? 0.058 -11.186 -13.071 1.00 59.62 81 THR A CA 1
ATOM 628 C C . THR A 1 81 ? 0.160 -11.886 -14.411 1.00 59.62 81 THR A C 1
ATOM 630 O O . THR A 1 81 ? 1.298 -12.205 -14.818 1.00 59.62 81 THR A O 1
#

Sequence (81 aa):
MTTTVTRDANGETVFSDTRTIPADESASYRNPITGEELFLIRVSVENGPEDTYECDLPDSNAYGLSIRITRDAIEFQRMAT

Foldseek 3Di:
DKKWKFKDFPNHTPDIDIDDDPAQDKDKDWDPDADQTWMKIWMDDDVADIDIDIDGDDHDFGKMWIWTDHRHDIDIDIGGD